Protein AF-0000000075077352 (afdb_homodimer)

Radius of gyration: 16.05 Å; Cα contacts (8 Å, |Δi|>4): 230; chains: 2; bounding box: 26×49×34 Å

InterPro domains:
  IPR013468 Conserved hypothetical protein CHP02647 [PF18918] (2-75)
  IPR013468 Conserved hypothetical protein CHP02647 [TIGR02647] (4-75)

Secondary structure (DSSP, 8-state):
---HHHHHHHHHHTTS-TT-SS--EE--TTS-HHHHHHHHHHHHTTSEEETTEEEE-HHHHHHHHHHHHHHHHHH--/---HHHHHHHHHHTTS-TT-SS--EE--TTS-HHHHHHHHHHHHTTSEEETTEEEE-HHHHHHHHHHHHHHHHHH--

Solvent-accessible surface area (backbone atoms only — not comparable to full-atom values): 8362 Å² total; per-residue (Å²): 122,79,50,66,66,56,52,43,34,51,41,55,42,60,68,59,56,84,92,48,88,83,57,60,48,77,59,58,90,84,51,56,65,64,56,52,51,22,33,34,51,35,25,74,62,51,25,26,73,28,60,45,29,37,37,66,31,74,65,20,42,54,32,26,51,21,45,42,53,20,49,47,59,76,61,69,104,123,77,50,67,65,56,52,42,35,51,43,55,42,60,67,59,56,85,91,49,88,83,55,59,49,77,60,57,91,84,51,57,66,66,56,52,52,23,33,34,50,36,25,74,62,52,25,26,73,29,59,44,28,37,37,66,30,74,64,23,43,53,31,25,52,22,46,41,52,22,51,47,60,75,60,69,103

Structure (mmCIF, N/CA/C/O backbone):
data_AF-0000000075077352-model_v1
#
loop_
_entity.id
_entity.type
_entity.pdbx_description
1 polymer 'TIGR02647 family protein'
#
loop_
_atom_site.group_PDB
_atom_site.id
_atom_site.type_symbol
_atom_site.label_atom_id
_atom_site.label_alt_id
_atom_site.label_comp_id
_atom_site.label_asym_id
_atom_site.label_entity_id
_atom_site.label_seq_id
_atom_site.pdbx_PDB_ins_code
_atom_site.Cartn_x
_atom_site.Cartn_y
_atom_site.Cartn_z
_atom_site.occupancy
_atom_site.B_iso_or_equiv
_atom_site.auth_seq_id
_atom_site.auth_comp_id
_atom_site.auth_asym_id
_atom_site.auth_atom_id
_atom_site.pdbx_PDB_model_num
ATOM 1 N N . MET A 1 1 ? 3.242 10.078 -6.871 1 82.44 1 MET A N 1
ATOM 2 C CA . MET A 1 1 ? 2.035 9.258 -6.883 1 82.44 1 MET A CA 1
ATOM 3 C C . MET A 1 1 ? 2.357 7.824 -7.293 1 82.44 1 MET A C 1
ATOM 5 O O . MET A 1 1 ? 3.199 7.598 -8.164 1 82.44 1 MET A O 1
ATOM 9 N N . LEU A 1 2 ? 1.739 6.887 -6.598 1 92.81 2 LEU A N 1
ATOM 10 C CA . LEU A 1 2 ? 1.965 5.484 -6.93 1 92.81 2 LEU A CA 1
ATOM 11 C C . LEU A 1 2 ? 1.522 5.188 -8.359 1 92.81 2 LEU A C 1
ATOM 13 O O . LEU A 1 2 ? 0.438 5.598 -8.773 1 92.81 2 LEU A O 1
ATOM 17 N N . LYS A 1 3 ? 2.406 4.539 -9.094 1 94.81 3 LYS A N 1
ATOM 18 C CA . LYS A 1 3 ? 2.018 4.078 -10.422 1 94.81 3 LYS A CA 1
ATOM 19 C C . LYS A 1 3 ? 0.899 3.043 -10.344 1 94.81 3 LYS A C 1
ATOM 21 O O . LYS A 1 3 ? 0.838 2.26 -9.391 1 94.81 3 LYS A O 1
ATOM 26 N N . GLN A 1 4 ? 0.066 3.059 -11.312 1 95.88 4 GLN A N 1
ATOM 27 C CA . GLN A 1 4 ? -1.069 2.143 -11.328 1 95.88 4 GLN A CA 1
ATOM 28 C C . GLN A 1 4 ? -0.606 0.691 -11.242 1 95.88 4 GLN A C 1
ATOM 30 O O . GLN A 1 4 ? -1.272 -0.144 -10.625 1 95.88 4 GLN A O 1
ATOM 35 N N . GLU A 1 5 ? 0.468 0.406 -11.867 1 96.69 5 GLU A N 1
ATOM 36 C CA . GLU A 1 5 ? 1.009 -0.949 -11.82 1 96.69 5 GLU A CA 1
ATOM 37 C C . GLU A 1 5 ? 1.276 -1.393 -10.383 1 96.69 5 GLU A C 1
ATOM 39 O O . GLU A 1 5 ? 0.998 -2.537 -10.023 1 96.69 5 GLU A O 1
ATOM 44 N N . LEU A 1 6 ? 1.835 -0.492 -9.641 1 97.38 6 LEU A N 1
ATOM 45 C CA . LEU A 1 6 ? 2.109 -0.797 -8.242 1 97.38 6 LEU A CA 1
ATOM 46 C C . LEU A 1 6 ? 0.813 -0.951 -7.457 1 97.38 6 LEU A C 1
ATOM 48 O O . LEU A 1 6 ? 0.714 -1.809 -6.574 1 97.38 6 LEU A O 1
ATOM 52 N N . VAL A 1 7 ? -0.148 -0.163 -7.738 1 97.88 7 VAL A N 1
ATOM 53 C CA . VAL A 1 7 ? -1.453 -0.258 -7.094 1 97.88 7 VAL A CA 1
ATOM 54 C C . VAL A 1 7 ? -2.078 -1.62 -7.391 1 97.88 7 VAL A C 1
ATOM 56 O O . VAL A 1 7 ? -2.652 -2.254 -6.5 1 97.88 7 VAL A O 1
ATOM 59 N N . ASP A 1 8 ? -1.978 -1.992 -8.641 1 97.75 8 ASP A N 1
ATOM 60 C CA . ASP A 1 8 ? -2.504 -3.297 -9.031 1 97.75 8 ASP A CA 1
ATOM 61 C C . ASP A 1 8 ? -1.798 -4.422 -8.273 1 97.75 8 ASP A C 1
ATOM 63 O O . ASP A 1 8 ? -2.434 -5.395 -7.863 1 97.75 8 ASP A O 1
ATOM 67 N N . GLU A 1 9 ? -0.531 -4.309 -8.094 1 98.38 9 GLU A N 1
ATOM 68 C CA . GLU A 1 9 ? 0.236 -5.305 -7.355 1 98.38 9 GLU A CA 1
ATOM 69 C C . GLU A 1 9 ? -0.171 -5.332 -5.887 1 98.38 9 GLU A C 1
ATOM 71 O O . GLU A 1 9 ? -0.327 -6.406 -5.301 1 98.38 9 GLU A O 1
ATOM 76 N N . LEU A 1 10 ? -0.305 -4.195 -5.348 1 98.38 10 LEU A N 1
ATOM 77 C CA . LEU A 1 10 ? -0.75 -4.094 -3.963 1 98.38 10 LEU A CA 1
ATOM 78 C C . LEU A 1 10 ? -2.102 -4.777 -3.775 1 98.38 10 LEU A C 1
ATOM 80 O O . LEU A 1 10 ? -2.316 -5.473 -2.781 1 98.38 10 LEU A O 1
ATOM 84 N N . ASN A 1 11 ? -2.977 -4.598 -4.703 1 97.94 11 ASN A N 1
ATOM 85 C CA . ASN A 1 11 ? -4.297 -5.215 -4.645 1 97.94 11 ASN A CA 1
ATOM 86 C C . ASN A 1 11 ? -4.207 -6.734 -4.582 1 97.94 11 ASN A C 1
ATOM 88 O O . ASN A 1 11 ? -4.973 -7.379 -3.867 1 97.94 11 ASN A O 1
ATOM 92 N N . ILE A 1 12 ? -3.33 -7.277 -5.316 1 98.12 12 ILE A N 1
ATOM 93 C CA . ILE A 1 12 ? -3.154 -8.727 -5.324 1 98.12 12 ILE A CA 1
ATOM 94 C C . ILE A 1 12 ? -2.641 -9.188 -3.963 1 98.12 12 ILE A C 1
ATOM 96 O O . ILE A 1 12 ? -3.15 -10.164 -3.4 1 98.12 12 ILE A O 1
ATOM 100 N N . LEU A 1 13 ? -1.632 -8.5 -3.42 1 98.56 13 LEU A N 1
ATOM 101 C CA . LEU A 1 13 ? -1.02 -8.867 -2.148 1 98.56 13 LEU A CA 1
ATOM 102 C C . LEU A 1 13 ? -2.053 -8.859 -1.025 1 98.56 13 LEU A C 1
ATOM 104 O O . LEU A 1 13 ? -1.972 -9.664 -0.096 1 98.56 13 LEU A O 1
ATOM 108 N N . LEU A 1 14 ? -2.992 -7.992 -1.107 1 98.19 14 LEU A N 1
ATOM 109 C CA . LEU A 1 14 ? -4.008 -7.844 -0.072 1 98.19 14 LEU A CA 1
ATOM 110 C C . LEU A 1 14 ? -4.961 -9.031 -0.069 1 98.19 14 LEU A C 1
ATOM 112 O O . LEU A 1 14 ? -5.688 -9.25 0.904 1 98.19 14 LEU A O 1
ATOM 116 N N . HIS A 1 15 ? -4.957 -9.812 -1.11 1 96.88 15 HIS A N 1
ATOM 117 C CA . HIS A 1 15 ? -5.887 -10.922 -1.249 1 96.88 15 HIS A CA 1
ATOM 118 C C . HIS A 1 15 ? -5.355 -12.172 -0.557 1 96.88 15 HIS A C 1
ATOM 120 O O . HIS A 1 15 ? -6.109 -13.117 -0.306 1 96.88 15 HIS A O 1
ATOM 126 N N . TYR A 1 16 ? -4.145 -12.258 -0.261 1 98.19 16 TYR A N 1
ATOM 127 C CA . TYR A 1 16 ? -3.557 -13.469 0.313 1 98.19 16 TYR A CA 1
ATOM 128 C C . TYR A 1 16 ? -3.924 -13.602 1.786 1 98.19 16 TYR A C 1
ATOM 130 O O . TYR A 1 16 ? -3.953 -12.609 2.52 1 98.19 16 TYR A O 1
ATOM 138 N N . ASN A 1 17 ? -4.254 -14.805 2.199 1 97.88 17 ASN A N 1
ATOM 139 C CA . ASN A 1 17 ? -4.5 -15.148 3.596 1 97.88 17 ASN A CA 1
ATOM 140 C C . ASN A 1 17 ? -3.197 -15.414 4.344 1 97.88 17 ASN A C 1
ATOM 142 O O . ASN A 1 17 ? -2.584 -16.469 4.184 1 97.88 17 ASN A O 1
ATOM 146 N N . LEU A 1 18 ? -2.82 -14.547 5.215 1 97.94 18 LEU A N 1
ATOM 147 C CA . LEU A 1 18 ? -1.509 -14.602 5.855 1 97.94 18 LEU A CA 1
AT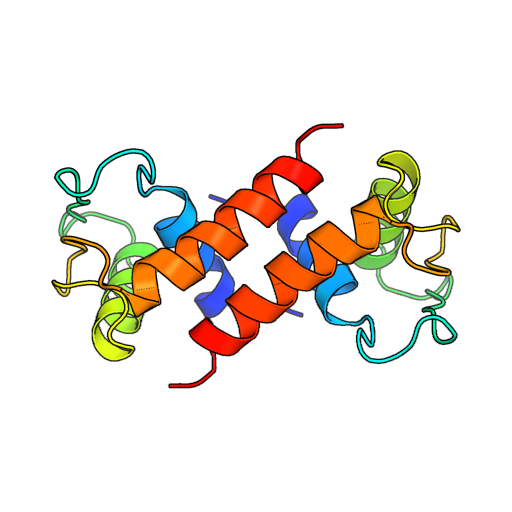OM 148 C C . LEU A 1 18 ? -1.542 -15.492 7.09 1 97.94 18 LEU A C 1
ATOM 150 O O . LEU A 1 18 ? -0.503 -15.75 7.703 1 97.94 18 LEU A O 1
ATOM 154 N N . THR A 1 19 ? -2.676 -16.047 7.461 1 97.69 19 THR A N 1
ATOM 155 C CA . THR A 1 19 ? -2.762 -16.891 8.641 1 97.69 19 THR A CA 1
ATOM 156 C C . THR A 1 19 ? -2.383 -18.328 8.305 1 97.69 19 THR A C 1
ATOM 158 O O . THR A 1 19 ? -2.307 -19.188 9.188 1 97.69 19 THR A O 1
ATOM 161 N N . THR A 1 20 ? -2.166 -18.609 6.984 1 96.56 20 THR A N 1
ATOM 162 C CA . THR A 1 20 ? -1.804 -19.953 6.531 1 96.56 20 THR A CA 1
ATOM 163 C C . THR A 1 20 ? -0.793 -19.875 5.387 1 96.56 20 THR A C 1
ATOM 165 O O . THR A 1 20 ? -0.729 -18.875 4.672 1 96.56 20 THR A O 1
ATOM 168 N N . THR A 1 21 ? -0.032 -20.953 5.199 1 94.75 21 THR A N 1
ATOM 169 C CA . THR A 1 21 ? 0.876 -21.062 4.062 1 94.75 21 THR A CA 1
ATOM 170 C C . THR A 1 21 ? 0.34 -22.062 3.041 1 94.75 21 THR A C 1
ATOM 172 O O . THR A 1 21 ? 0.946 -22.266 1.988 1 94.75 21 THR A O 1
ATOM 175 N N . LEU A 1 22 ? -0.797 -22.531 3.283 1 94 22 LEU A N 1
ATOM 176 C CA . LEU A 1 22 ? -1.339 -23.609 2.469 1 94 22 LEU A CA 1
ATOM 177 C C . LEU A 1 22 ? -2.32 -23.078 1.433 1 94 22 LEU A C 1
ATOM 179 O O . LEU A 1 22 ? -2.74 -23.797 0.533 1 94 22 LEU A O 1
ATOM 183 N N . GLU A 1 23 ? -2.641 -21.844 1.683 1 94.81 23 GLU A N 1
ATOM 184 C CA . GLU A 1 23 ? -3.605 -21.234 0.772 1 94.81 23 GLU A CA 1
ATOM 185 C C . GLU A 1 23 ? -2.926 -20.234 -0.168 1 94.81 23 GLU A C 1
ATOM 187 O O . GLU A 1 23 ? -2.266 -19.297 0.284 1 94.81 23 GLU A O 1
ATOM 192 N N . GLY A 1 24 ? -2.992 -20.453 -1.447 1 96.69 24 GLY A N 1
ATOM 193 C CA . GLY A 1 24 ? -2.568 -19.531 -2.486 1 96.69 24 GLY A CA 1
ATOM 194 C C . GLY A 1 24 ? -3.727 -18.922 -3.256 1 96.69 24 GLY A C 1
ATOM 195 O O . GLY A 1 24 ? -4.875 -18.969 -2.803 1 96.69 24 GLY A O 1
ATOM 196 N N . ILE A 1 25 ? -3.377 -18.188 -4.332 1 97.12 25 ILE A N 1
ATOM 197 C CA . ILE A 1 25 ? -4.414 -17.672 -5.215 1 97.12 25 ILE A CA 1
ATOM 198 C C . ILE A 1 25 ? -4.18 -18.172 -6.637 1 97.12 25 ILE A C 1
ATOM 200 O O . ILE A 1 25 ? -3.076 -18.609 -6.977 1 97.12 25 ILE A O 1
ATOM 204 N N . LYS A 1 26 ? -5.219 -18.281 -7.414 1 96.94 26 LYS A N 1
ATOM 205 C CA . LYS A 1 26 ? -5.18 -18.625 -8.836 1 96.94 26 LYS A CA 1
ATOM 206 C C . LYS A 1 26 ? -5.977 -17.609 -9.664 1 96.94 26 LYS A C 1
ATOM 208 O O . LYS A 1 26 ? -7.199 -17.531 -9.539 1 96.94 26 LYS A O 1
ATOM 213 N N . ILE A 1 27 ? -5.207 -16.859 -10.414 1 97 27 ILE A N 1
ATOM 214 C CA . ILE A 1 27 ? -5.836 -15.875 -11.289 1 97 27 ILE A CA 1
ATOM 215 C C . ILE A 1 27 ? -6.254 -16.547 -12.602 1 97 27 ILE A C 1
ATOM 217 O O . ILE A 1 27 ? -5.43 -17.156 -13.281 1 97 27 ILE A O 1
ATOM 221 N N . HIS A 1 28 ? -7.473 -16.484 -12.852 1 95.44 28 HIS A N 1
ATOM 222 C CA . HIS A 1 28 ? -7.996 -17.094 -14.07 1 95.44 28 HIS A CA 1
ATOM 223 C C . HIS A 1 28 ? -7.57 -16.312 -15.305 1 95.44 28 HIS A C 1
ATOM 225 O O . HIS A 1 28 ? -7.367 -15.094 -15.234 1 95.44 28 HIS A O 1
ATOM 231 N N . LYS A 1 29 ? -7.582 -16.969 -16.359 1 94.31 29 LYS A N 1
ATOM 232 C CA . LYS A 1 29 ? -7.152 -16.375 -17.625 1 94.31 29 LYS A CA 1
ATOM 233 C C . LYS A 1 29 ? -8.148 -15.328 -18.094 1 94.31 29 LYS A C 1
ATOM 235 O O . LYS A 1 29 ? -7.805 -14.469 -18.922 1 94.31 29 LYS A O 1
ATOM 240 N N . ASP A 1 30 ? -9.414 -15.398 -17.578 1 96.44 30 ASP A N 1
ATOM 241 C CA . ASP A 1 30 ? -10.445 -14.453 -18.016 1 96.44 30 ASP A CA 1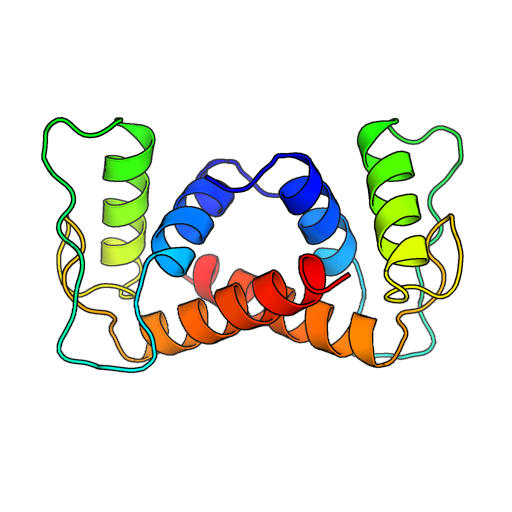
ATOM 242 C C . ASP A 1 30 ? -10.523 -13.25 -17.094 1 96.44 30 ASP A C 1
ATOM 244 O O . ASP A 1 30 ? -11.422 -12.422 -17.219 1 96.44 30 ASP A O 1
ATOM 248 N N . ALA A 1 31 ? -9.617 -13.18 -16.203 1 96.44 31 ALA A N 1
ATOM 249 C CA . ALA A 1 31 ? -9.578 -12.008 -15.32 1 96.44 31 ALA A CA 1
ATOM 250 C C . ALA A 1 31 ? -9.188 -10.75 -16.094 1 96.44 31 ALA A C 1
ATOM 252 O O . ALA A 1 31 ? -8.797 -10.836 -17.266 1 96.44 31 ALA A O 1
ATOM 253 N N . ASP A 1 32 ? -9.383 -9.648 -15.5 1 96.19 32 ASP A N 1
ATOM 254 C CA . ASP A 1 32 ? -8.977 -8.391 -16.109 1 96.19 32 ASP A CA 1
ATOM 255 C C . ASP A 1 32 ? -7.484 -8.398 -16.438 1 96.19 32 ASP A C 1
ATOM 257 O O . ASP A 1 32 ? -6.672 -8.898 -15.656 1 96.19 32 ASP A O 1
ATOM 261 N N . ALA A 1 33 ? -7.156 -7.805 -17.516 1 97 33 ALA A N 1
ATOM 262 C CA . ALA A 1 33 ? -5.77 -7.766 -17.969 1 97 33 ALA A CA 1
ATOM 263 C C . ALA A 1 33 ? -4.855 -7.148 -16.922 1 97 33 ALA A C 1
ATOM 265 O O . ALA A 1 33 ? -3.717 -7.582 -16.75 1 97 33 ALA A O 1
ATOM 266 N N . SER A 1 34 ? -5.305 -6.137 -16.25 1 96.75 34 SER A N 1
ATOM 267 C CA . SER A 1 34 ? -4.504 -5.461 -15.227 1 96.75 34 SER A CA 1
ATOM 268 C C . SER A 1 34 ? -4.156 -6.406 -14.078 1 96.75 34 SER A C 1
ATOM 270 O O . SER A 1 34 ? -3.062 -6.328 -13.516 1 96.75 34 SER A O 1
ATOM 272 N N . VAL A 1 35 ? -5.086 -7.273 -13.781 1 97.25 35 VAL A N 1
ATOM 273 C CA . VAL A 1 35 ? -4.859 -8.25 -12.727 1 97.25 35 VAL A CA 1
ATOM 274 C C . VAL A 1 35 ? -3.844 -9.289 -13.195 1 97.25 35 VAL A C 1
ATOM 276 O O . VAL A 1 35 ? -2.9 -9.617 -12.469 1 97.25 35 VAL A O 1
ATOM 279 N N . ILE A 1 36 ? -4.051 -9.773 -14.344 1 98.06 36 ILE A N 1
ATOM 280 C CA . ILE A 1 36 ? -3.162 -10.773 -14.922 1 98.06 36 ILE A CA 1
ATOM 281 C C . ILE A 1 36 ? -1.741 -10.219 -14.992 1 98.06 36 ILE A C 1
ATOM 283 O O . ILE A 1 36 ? -0.787 -10.883 -14.578 1 98.06 36 ILE A O 1
ATOM 287 N N . ASP A 1 37 ? -1.62 -9.031 -15.477 1 98 37 ASP A N 1
ATOM 288 C CA . ASP A 1 37 ? -0.314 -8.398 -15.617 1 98 37 ASP A CA 1
ATOM 289 C C . ASP A 1 37 ? 0.34 -8.18 -14.25 1 98 37 ASP A C 1
ATOM 291 O O . ASP A 1 37 ? 1.552 -8.352 -14.109 1 98 37 ASP A O 1
ATOM 295 N N . ALA A 1 38 ? -0.455 -7.797 -13.273 1 98.19 38 ALA A N 1
ATOM 296 C CA . ALA A 1 38 ? 0.066 -7.527 -11.938 1 98.19 38 ALA A CA 1
ATOM 297 C C . ALA A 1 38 ? 0.659 -8.789 -11.312 1 98.19 38 ALA A C 1
ATOM 299 O O . ALA A 1 38 ? 1.752 -8.75 -10.742 1 98.19 38 ALA A O 1
ATOM 300 N N . VAL A 1 39 ? -0.033 -9.875 -11.492 1 98.38 39 VAL A N 1
ATOM 301 C CA . VAL A 1 39 ? 0.443 -11.125 -10.906 1 98.38 39 VAL A CA 1
ATOM 302 C C . VAL A 1 39 ? 1.701 -11.594 -11.633 1 98.38 39 VAL A C 1
ATOM 304 O O . VAL A 1 39 ? 2.639 -12.094 -11.008 1 98.38 39 VAL A O 1
ATOM 307 N N . ALA A 1 40 ? 1.683 -11.414 -12.906 1 98.25 40 ALA A N 1
ATOM 308 C CA . ALA A 1 40 ? 2.867 -11.766 -13.688 1 98.25 40 ALA A CA 1
ATOM 309 C C . ALA A 1 40 ? 4.082 -10.961 -13.227 1 98.25 40 ALA A C 1
ATOM 311 O O . ALA A 1 40 ? 5.191 -11.492 -13.141 1 98.25 40 ALA A O 1
ATOM 312 N N . ARG A 1 41 ? 3.928 -9.688 -12.977 1 98.12 41 ARG A N 1
ATOM 313 C CA . ARG A 1 41 ? 5.023 -8.867 -12.477 1 98.12 41 ARG A CA 1
ATOM 314 C C . ARG A 1 41 ? 5.473 -9.336 -11.094 1 98.12 41 ARG A C 1
ATOM 316 O O . ARG A 1 41 ? 6.668 -9.352 -10.797 1 98.12 41 ARG A O 1
ATOM 323 N N . LEU A 1 42 ? 4.496 -9.703 -10.234 1 98.5 42 LEU A N 1
ATOM 324 C CA . LEU A 1 42 ? 4.855 -10.234 -8.93 1 98.5 42 LEU A CA 1
ATOM 325 C C . LEU A 1 42 ? 5.695 -11.5 -9.062 1 98.5 42 LEU A C 1
ATOM 327 O O . LEU A 1 42 ? 6.633 -11.711 -8.289 1 98.5 42 LEU A O 1
ATOM 331 N N . TYR A 1 43 ? 5.352 -12.352 -10 1 98.62 43 TYR A N 1
ATOM 332 C CA . TYR A 1 43 ? 6.117 -13.57 -10.266 1 98.62 43 TYR A CA 1
ATOM 333 C C . TYR A 1 43 ? 7.531 -13.234 -10.719 1 98.62 43 TYR A C 1
ATOM 335 O O . TYR A 1 43 ? 8.5 -13.82 -10.234 1 98.62 43 TYR A O 1
ATOM 343 N N . GLN A 1 44 ? 7.633 -12.266 -11.602 1 98.25 44 GLN A N 1
ATOM 344 C CA . GLN A 1 44 ? 8.938 -11.844 -12.102 1 98.25 44 GLN A CA 1
ATOM 345 C C . GLN A 1 44 ? 9.805 -11.289 -10.977 1 98.25 44 GLN A C 1
ATOM 347 O O . GLN A 1 44 ? 11.023 -11.477 -10.969 1 98.25 44 GLN A O 1
ATOM 352 N N . LYS A 1 45 ? 9.203 -10.641 -10.047 1 97.88 45 LYS A N 1
ATOM 353 C CA . LYS A 1 45 ? 9.906 -10.047 -8.906 1 97.88 45 LYS A CA 1
ATOM 354 C C . LYS A 1 45 ? 10.242 -11.102 -7.859 1 97.88 45 LYS A C 1
ATOM 356 O O . LYS A 1 45 ? 10.914 -10.812 -6.867 1 97.88 45 LYS A O 1
ATOM 361 N N . GLY A 1 46 ? 9.695 -12.328 -8.023 1 98.19 46 GLY A N 1
ATOM 362 C CA . GLY A 1 46 ? 9.969 -13.422 -7.109 1 98.19 46 GLY A CA 1
ATOM 363 C C . GLY A 1 46 ? 9.102 -13.391 -5.863 1 98.19 46 GLY A C 1
ATOM 364 O O . GLY A 1 46 ? 9.477 -13.922 -4.82 1 98.19 46 GLY A O 1
ATOM 365 N N . LEU A 1 47 ? 7.984 -12.773 -5.953 1 98.56 47 LEU A N 1
ATOM 366 C CA . LEU A 1 47 ? 7.148 -12.609 -4.77 1 98.56 47 LEU A CA 1
ATOM 367 C C . LEU A 1 47 ? 6.066 -13.68 -4.711 1 98.56 47 LEU A C 1
ATOM 369 O O . LEU A 1 47 ? 5.516 -13.953 -3.641 1 98.56 47 LEU A O 1
ATOM 373 N N . VAL A 1 48 ? 5.734 -14.281 -5.863 1 98.62 48 VAL A N 1
ATOM 374 C CA . VAL A 1 48 ? 4.785 -15.383 -5.902 1 98.62 48 VAL A CA 1
ATOM 375 C C . VAL A 1 48 ? 5.391 -16.562 -6.668 1 98.62 48 VAL A C 1
ATOM 377 O O . VAL A 1 48 ? 6.344 -16.391 -7.43 1 98.62 48 VAL A O 1
ATOM 380 N N . THR A 1 49 ? 4.789 -17.734 -6.496 1 98.69 49 THR A N 1
ATOM 381 C CA . THR A 1 49 ? 5.469 -18.953 -6.941 1 98.69 49 THR A CA 1
ATOM 382 C C . THR A 1 49 ? 5.051 -19.312 -8.367 1 98.69 49 THR A C 1
ATOM 384 O O . THR A 1 49 ? 5.695 -20.141 -9.016 1 98.69 49 THR A O 1
ATOM 387 N N . GLN A 1 50 ? 3.914 -18.703 -8.852 1 98.31 50 GLN A N 1
ATOM 388 C CA . GLN A 1 50 ? 3.438 -19 -10.195 1 98.31 50 GLN A CA 1
ATOM 389 C C . GLN A 1 50 ? 2.986 -17.734 -10.914 1 98.31 50 GLN A C 1
ATOM 391 O O . GLN A 1 50 ? 2.537 -16.781 -10.273 1 98.31 50 GLN A O 1
ATOM 396 N N . ALA A 1 51 ? 3.012 -17.734 -12.195 1 97.94 51 ALA A N 1
ATOM 397 C CA . ALA A 1 51 ? 2.674 -16.578 -13.023 1 97.94 51 ALA A CA 1
ATOM 398 C C . ALA A 1 51 ? 1.189 -16.234 -12.906 1 97.94 51 ALA A C 1
ATOM 400 O O . ALA A 1 51 ? 0.778 -15.109 -13.211 1 97.94 51 ALA A O 1
ATOM 401 N N . ASP A 1 52 ? 0.393 -17.125 -12.453 1 97.94 52 ASP A N 1
ATOM 402 C CA . ASP A 1 52 ? -1.023 -16.875 -12.211 1 97.94 52 ASP A CA 1
ATOM 403 C C . ASP A 1 52 ? -1.33 -16.859 -10.719 1 97.94 52 ASP A C 1
ATOM 405 O O . ASP A 1 52 ? -2.465 -17.125 -10.305 1 97.94 52 ASP A O 1
ATOM 409 N N . GLY A 1 53 ? -0.353 -16.562 -9.867 1 97.69 53 GLY A N 1
ATOM 410 C CA . GLY A 1 53 ? -0.488 -16.438 -8.43 1 97.69 53 GLY A CA 1
ATOM 411 C C . GLY A 1 53 ? 0.296 -17.484 -7.668 1 97.69 53 GLY A C 1
ATOM 412 O O . GLY A 1 53 ? 1.504 -17.344 -7.465 1 97.69 53 GLY A O 1
ATOM 413 N N . GLY A 1 54 ? -0.353 -18.547 -7.332 1 98.06 54 GLY A N 1
ATOM 414 C CA . GLY A 1 54 ? 0.289 -19.547 -6.492 1 98.06 54 GLY A CA 1
ATOM 415 C C . GLY A 1 54 ? 0.463 -19.094 -5.055 1 98.06 54 GLY A C 1
ATOM 416 O O . GLY A 1 54 ? -0.44 -18.484 -4.477 1 98.06 54 GLY A O 1
ATOM 417 N N . TYR A 1 55 ? 1.552 -19.469 -4.5 1 98.38 55 TYR A N 1
ATOM 418 C CA . TYR A 1 55 ? 1.835 -19.156 -3.104 1 98.38 55 TYR A CA 1
ATOM 419 C C . TYR A 1 55 ? 2.777 -17.969 -2.994 1 98.38 55 TYR A C 1
ATOM 421 O O . TYR A 1 55 ? 3.465 -17.625 -3.957 1 98.38 55 TYR A O 1
ATOM 429 N N . LEU A 1 56 ? 2.76 -17.344 -1.867 1 98.5 56 LEU A N 1
ATOM 430 C CA . LEU A 1 56 ? 3.76 -16.328 -1.567 1 98.5 56 LEU A CA 1
ATOM 431 C C . LEU A 1 56 ? 5.117 -16.969 -1.29 1 98.5 56 LEU A C 1
ATOM 433 O O . LEU A 1 56 ? 5.203 -17.984 -0.596 1 98.5 56 LEU A O 1
ATOM 437 N N . THR A 1 57 ? 6.109 -16.406 -1.962 1 98.38 57 THR A N 1
ATOM 438 C CA . THR A 1 57 ? 7.453 -16.703 -1.483 1 98.38 57 THR A CA 1
ATOM 439 C C . THR A 1 57 ? 7.703 -16.047 -0.128 1 98.38 57 THR A C 1
ATOM 441 O O . THR A 1 57 ? 6.844 -15.344 0.394 1 98.38 57 THR A O 1
ATOM 444 N N . ASP A 1 58 ? 8.922 -16.25 0.44 1 97.88 58 ASP A N 1
ATOM 445 C CA . ASP A 1 58 ? 9.25 -15.586 1.701 1 97.88 58 ASP A CA 1
ATOM 446 C C . ASP A 1 58 ? 9.242 -14.07 1.543 1 97.88 58 ASP A C 1
ATOM 448 O O . ASP A 1 58 ? 8.703 -13.359 2.391 1 97.88 58 ASP A O 1
ATOM 452 N N . LEU A 1 59 ? 9.82 -13.617 0.477 1 98.19 59 LEU A N 1
ATOM 453 C CA . LEU A 1 59 ? 9.844 -12.18 0.21 1 98.19 59 LEU A CA 1
ATOM 454 C C . LEU A 1 59 ? 8.445 -11.656 -0.062 1 98.19 59 LEU A C 1
ATOM 456 O O . LEU A 1 59 ? 8.086 -10.57 0.398 1 98.19 59 LEU A O 1
ATOM 460 N N . GLY A 1 60 ? 7.656 -12.484 -0.833 1 98.5 60 GLY A N 1
ATOM 461 C CA . GLY A 1 60 ? 6.266 -12.133 -1.08 1 98.5 60 GLY A CA 1
ATOM 462 C C . GLY A 1 60 ? 5.441 -12.031 0.189 1 98.5 60 GLY A C 1
ATOM 463 O O . GLY A 1 60 ? 4.598 -11.141 0.32 1 98.5 60 GLY A O 1
ATOM 464 N N . ARG A 1 61 ? 5.672 -12.898 1.073 1 98.5 61 ARG A N 1
ATOM 465 C CA . ARG A 1 61 ? 4.961 -12.875 2.348 1 98.5 61 ARG A CA 1
ATOM 466 C C . ARG A 1 61 ? 5.324 -11.633 3.156 1 98.5 61 ARG A C 1
ATOM 468 O O . ARG A 1 61 ? 4.449 -10.992 3.74 1 98.5 61 ARG A O 1
ATOM 475 N N . THR A 1 62 ? 6.586 -11.32 3.162 1 98.69 62 THR A N 1
ATOM 476 C CA . THR A 1 62 ? 7.02 -10.102 3.846 1 98.69 62 THR A CA 1
ATOM 477 C C . THR A 1 62 ? 6.344 -8.875 3.24 1 98.69 62 THR A C 1
ATOM 479 O O . THR A 1 62 ? 5.84 -8.016 3.967 1 98.69 62 THR A O 1
ATOM 482 N N . ALA A 1 63 ? 6.281 -8.797 1.938 1 98.81 63 ALA A N 1
ATOM 483 C CA . ALA A 1 63 ? 5.621 -7.688 1.256 1 98.81 63 ALA A CA 1
ATOM 484 C C . ALA A 1 63 ? 4.137 -7.637 1.605 1 98.81 63 ALA A C 1
ATOM 486 O O . ALA A 1 63 ? 3.6 -6.566 1.907 1 98.81 63 ALA A O 1
ATOM 487 N N . ALA A 1 64 ? 3.494 -8.797 1.574 1 98.81 64 ALA A N 1
ATOM 488 C CA . ALA A 1 64 ? 2.066 -8.875 1.87 1 98.81 64 ALA A CA 1
ATOM 489 C C . ALA A 1 64 ? 1.784 -8.492 3.32 1 98.81 64 ALA A C 1
ATOM 491 O O . ALA A 1 64 ? 0.772 -7.852 3.615 1 98.81 64 ALA A O 1
ATOM 492 N N . GLU A 1 65 ? 2.639 -8.898 4.223 1 98.88 65 GLU A N 1
ATOM 493 C CA . GLU A 1 65 ? 2.488 -8.531 5.629 1 98.88 65 GLU A CA 1
ATOM 494 C C . GLU A 1 65 ? 2.533 -7.016 5.812 1 98.88 65 GLU A C 1
ATOM 496 O O . GLU A 1 65 ? 1.721 -6.449 6.547 1 98.88 65 GLU A O 1
ATOM 501 N N . HIS A 1 66 ? 3.447 -6.367 5.156 1 98.81 66 HIS A N 1
ATOM 502 C CA . HIS A 1 66 ? 3.531 -4.914 5.219 1 98.81 66 HIS A CA 1
ATOM 503 C C . HIS A 1 66 ? 2.305 -4.262 4.59 1 98.81 66 HIS A C 1
ATOM 505 O O . HIS A 1 66 ? 1.719 -3.344 5.168 1 98.81 66 HIS A O 1
ATOM 511 N N . ALA A 1 67 ? 1.929 -4.77 3.424 1 98.75 67 ALA A N 1
ATOM 512 C CA . ALA A 1 67 ? 0.771 -4.219 2.725 1 98.75 67 ALA A CA 1
ATOM 513 C C . ALA A 1 67 ? -0.491 -4.336 3.574 1 98.75 67 ALA A C 1
ATOM 515 O O . ALA A 1 67 ? -1.236 -3.367 3.73 1 98.75 67 ALA A O 1
ATOM 516 N N . GLN A 1 68 ? -0.731 -5.48 4.152 1 98.62 68 GLN A N 1
ATOM 517 C CA . GLN A 1 68 ? -1.958 -5.738 4.898 1 98.62 68 GLN A CA 1
ATOM 518 C C . GLN A 1 68 ? -1.948 -5.004 6.238 1 98.62 68 GLN A C 1
ATOM 520 O O . GLN A 1 68 ? -2.988 -4.527 6.699 1 98.62 68 GLN A O 1
ATOM 525 N N . ALA A 1 69 ? -0.784 -4.941 6.852 1 98.62 69 ALA A N 1
ATOM 526 C CA . ALA A 1 69 ? -0.701 -4.188 8.102 1 98.62 69 ALA A CA 1
ATOM 527 C C . ALA A 1 69 ? -1.027 -2.715 7.875 1 98.62 69 ALA A C 1
ATOM 529 O O . ALA A 1 69 ? -1.792 -2.119 8.633 1 98.62 69 ALA A O 1
ATOM 530 N N . CYS A 1 70 ? -0.474 -2.162 6.828 1 98.69 70 CYS A N 1
ATOM 531 C CA . CYS A 1 70 ? -0.778 -0.777 6.488 1 98.69 70 CYS A CA 1
ATOM 532 C C . CYS A 1 70 ? -2.26 -0.603 6.184 1 98.69 70 CYS A C 1
ATOM 534 O O . CYS A 1 70 ? -2.893 0.337 6.668 1 98.69 70 CYS A O 1
ATOM 536 N N . HIS A 1 71 ? -2.77 -1.477 5.414 1 98.25 71 HIS A N 1
ATOM 537 C CA . HIS A 1 71 ? -4.176 -1.433 5.035 1 98.25 71 HIS A CA 1
ATOM 538 C C . HIS A 1 71 ? -5.082 -1.483 6.262 1 98.25 71 HIS A C 1
ATOM 540 O O . HIS A 1 71 ? -6.066 -0.746 6.34 1 98.25 71 HIS A O 1
ATOM 546 N N . ILE A 1 72 ? -4.766 -2.309 7.215 1 98.06 72 ILE A N 1
ATOM 547 C CA . ILE A 1 72 ? -5.547 -2.465 8.438 1 98.06 72 ILE A CA 1
ATOM 548 C C . ILE A 1 72 ? -5.566 -1.148 9.211 1 98.06 72 ILE A C 1
ATOM 550 O O . ILE A 1 72 ? -6.625 -0.697 9.656 1 98.06 72 ILE A O 1
ATOM 554 N N . ILE A 1 73 ? -4.422 -0.524 9.297 1 98.06 73 ILE A N 1
ATOM 555 C CA . ILE A 1 73 ? -4.34 0.733 10.031 1 98.06 73 ILE A CA 1
ATOM 556 C C . ILE A 1 73 ? -5.18 1.797 9.336 1 98.06 73 ILE A C 1
ATOM 558 O O . ILE A 1 73 ? -5.941 2.52 9.984 1 98.06 73 ILE A O 1
ATOM 562 N N . LEU A 1 74 ? -5.082 1.838 8 1 98.12 74 LEU A N 1
ATOM 563 C CA . LEU A 1 74 ? -5.742 2.885 7.23 1 98.12 74 LEU A CA 1
ATOM 564 C C . LEU A 1 74 ? -7.254 2.684 7.223 1 98.12 74 LEU A C 1
ATOM 566 O O . LEU A 1 74 ? -8.008 3.627 6.977 1 98.12 74 LEU A O 1
ATOM 570 N N . THR A 1 75 ? -7.703 1.486 7.598 1 97.44 75 THR A N 1
ATOM 571 C CA . THR A 1 75 ? -9.133 1.22 7.484 1 97.44 75 THR A CA 1
ATOM 572 C C . THR A 1 75 ? -9.75 0.969 8.859 1 97.44 75 THR A C 1
ATOM 574 O O . THR A 1 75 ? -10.922 0.6 8.969 1 97.44 75 THR A O 1
ATOM 577 N N . SER A 1 76 ? -8.945 0.985 9.914 1 88.88 76 SER A N 1
ATOM 578 C CA . SER A 1 76 ? -9.406 0.735 11.273 1 88.88 76 SER A CA 1
ATOM 579 C C . SER A 1 76 ? -10.148 1.944 11.836 1 88.88 76 SER A C 1
ATOM 581 O O . SER A 1 76 ? -10.805 1.848 12.883 1 88.88 76 SER A O 1
ATOM 583 N N . GLY A 1 77 ? -10.133 3.145 11.242 1 67.19 77 GLY A N 1
ATOM 584 C CA . GLY A 1 77 ? -10.844 4.293 11.781 1 67.19 77 GLY A CA 1
ATOM 585 C C . GLY A 1 77 ? -12.242 4.441 11.227 1 67.19 77 GLY A C 1
ATOM 586 O O . GLY A 1 77 ? -12.562 3.885 10.172 1 67.19 77 GLY A O 1
ATOM 587 N N . MET B 1 1 ? -10.398 -4.273 -5.035 1 82.31 1 MET B N 1
ATOM 588 C CA . MET B 1 1 ? -9.508 -3.217 -5.5 1 82.31 1 MET B CA 1
ATOM 589 C C . MET B 1 1 ? -9.445 -2.072 -4.496 1 82.31 1 MET B C 1
ATOM 591 O O . MET B 1 1 ? -10.453 -1.722 -3.887 1 82.31 1 MET B O 1
ATOM 595 N N . LEU B 1 2 ? -8.25 -1.574 -4.277 1 92.75 2 LEU B N 1
ATOM 596 C CA . LEU B 1 2 ? -8.094 -0.462 -3.344 1 92.75 2 LEU B CA 1
ATOM 597 C C . LEU B 1 2 ? -8.883 0.755 -3.814 1 92.75 2 LEU B C 1
ATOM 599 O O . LEU B 1 2 ? -8.828 1.118 -4.992 1 92.75 2 LEU B O 1
ATOM 603 N N . LYS B 1 3 ? -9.656 1.317 -2.902 1 94.75 3 LYS B N 1
ATOM 604 C CA . LYS B 1 3 ? -10.328 2.574 -3.215 1 94.75 3 LYS B CA 1
ATOM 605 C C . LYS B 1 3 ? -9.32 3.689 -3.473 1 94.75 3 LYS B C 1
ATOM 607 O O . LYS B 1 3 ? -8.25 3.721 -2.859 1 94.75 3 LYS B O 1
ATOM 612 N N . GLN B 1 4 ? -9.672 4.551 -4.348 1 95.88 4 GLN B N 1
ATOM 613 C CA . GLN B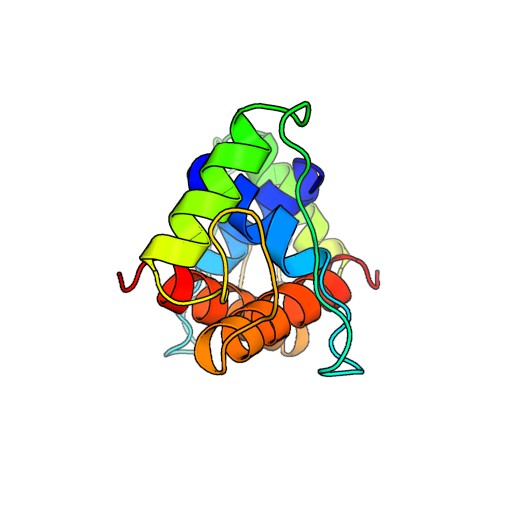 1 4 ? -8.781 5.648 -4.707 1 95.88 4 GLN B CA 1
ATOM 614 C C . GLN B 1 4 ? -8.398 6.469 -3.477 1 95.88 4 GLN B C 1
ATOM 616 O O . GLN B 1 4 ? -7.273 6.961 -3.377 1 95.88 4 GLN B O 1
ATOM 621 N N . GLU B 1 5 ? -9.312 6.633 -2.6 1 96.69 5 GLU B N 1
ATOM 622 C CA . GLU B 1 5 ? -9.039 7.379 -1.375 1 96.69 5 GLU B CA 1
ATOM 623 C C . GLU B 1 5 ? -7.883 6.762 -0.598 1 96.69 5 GLU B C 1
ATOM 625 O O . GLU B 1 5 ? -7.027 7.477 -0.071 1 96.69 5 GLU B O 1
ATOM 630 N N . LEU B 1 6 ? -7.91 5.469 -0.519 1 97.38 6 LEU B N 1
ATOM 631 C CA . LEU B 1 6 ? -6.836 4.77 0.175 1 97.38 6 LEU B CA 1
ATOM 632 C C . LEU B 1 6 ? -5.52 4.906 -0.581 1 97.38 6 LEU B C 1
ATOM 634 O O . LEU B 1 6 ? -4.461 5.051 0.032 1 97.38 6 LEU B O 1
ATOM 638 N N . VAL B 1 7 ? -5.555 4.867 -1.849 1 97.88 7 VAL B N 1
ATOM 639 C CA . VAL B 1 7 ? -4.367 5.051 -2.676 1 97.88 7 VAL B CA 1
ATOM 640 C C . VAL B 1 7 ? -3.777 6.438 -2.436 1 97.88 7 VAL B C 1
ATOM 642 O O . VAL B 1 7 ? -2.559 6.594 -2.326 1 97.88 7 VAL B O 1
ATOM 645 N N . ASP B 1 8 ? -4.668 7.406 -2.41 1 97.75 8 ASP B N 1
ATOM 646 C CA . ASP B 1 8 ? -4.223 8.766 -2.146 1 97.75 8 ASP B CA 1
ATOM 647 C C . ASP B 1 8 ? -3.559 8.875 -0.774 1 97.75 8 ASP B C 1
ATOM 649 O O . ASP B 1 8 ? -2.555 9.57 -0.616 1 97.75 8 ASP B O 1
ATOM 653 N N . GLU B 1 9 ? -4.082 8.203 0.187 1 98.38 9 GLU B N 1
ATOM 654 C CA . GLU B 1 9 ? -3.508 8.195 1.528 1 98.38 9 GLU B CA 1
ATOM 655 C C . GLU B 1 9 ? -2.145 7.512 1.542 1 98.38 9 GLU B C 1
ATOM 657 O O . GLU B 1 9 ? -1.204 8 2.172 1 98.38 9 GLU B O 1
ATOM 662 N N . LEU B 1 10 ? -2.084 6.434 0.888 1 98.38 10 LEU B N 1
ATOM 663 C CA . LEU B 1 10 ? -0.816 5.719 0.777 1 98.38 10 LEU B CA 1
ATOM 664 C C . LEU B 1 10 ? 0.257 6.609 0.16 1 98.38 10 LEU B C 1
ATOM 666 O O . LEU B 1 10 ? 1.404 6.613 0.612 1 98.38 10 LEU B O 1
ATOM 670 N N . ASN B 1 11 ? -0.109 7.352 -0.83 1 97.94 11 ASN B N 1
ATOM 671 C CA . ASN B 1 11 ? 0.824 8.258 -1.494 1 97.94 11 ASN B CA 1
ATOM 672 C C . ASN B 1 11 ? 1.398 9.281 -0.522 1 97.94 11 ASN B C 1
ATOM 674 O O . ASN B 1 11 ? 2.582 9.617 -0.592 1 97.94 11 ASN B O 1
ATOM 678 N N . ILE B 1 12 ? 0.593 9.773 0.333 1 98.12 12 ILE B N 1
ATOM 679 C CA . ILE B 1 12 ? 1.045 10.75 1.312 1 98.12 12 ILE B CA 1
ATOM 680 C C . ILE B 1 12 ? 2.031 10.102 2.277 1 98.12 12 ILE B C 1
ATOM 682 O O . ILE B 1 12 ? 3.092 10.664 2.564 1 98.12 12 ILE B O 1
ATOM 686 N N . LEU B 1 13 ? 1.695 8.906 2.77 1 98.56 13 LEU B N 1
ATOM 687 C CA . LEU B 1 13 ? 2.525 8.203 3.736 1 98.56 13 LEU B CA 1
ATOM 688 C C . LEU B 1 13 ? 3.912 7.922 3.164 1 98.56 13 LEU B C 1
ATOM 690 O O . LEU B 1 13 ? 4.902 7.93 3.895 1 98.56 13 LEU B O 1
ATOM 694 N N . LEU B 1 14 ? 3.992 7.699 1.913 1 98.12 14 LEU B N 1
ATOM 695 C CA . LEU B 1 14 ? 5.246 7.367 1.251 1 98.12 14 LEU B CA 1
ATOM 696 C C . LEU B 1 14 ? 6.172 8.578 1.196 1 98.12 14 LEU B C 1
ATOM 698 O O . LEU B 1 14 ? 7.375 8.438 0.962 1 98.12 14 LEU B O 1
ATOM 702 N N . HIS B 1 15 ? 5.648 9.742 1.429 1 96.94 15 HIS B N 1
ATOM 703 C CA . HIS B 1 15 ? 6.422 10.977 1.318 1 96.94 15 HIS B CA 1
ATOM 704 C C . HIS B 1 15 ? 7.168 11.273 2.613 1 96.94 15 HIS B C 1
ATOM 706 O O . HIS B 1 15 ? 8.102 12.078 2.627 1 96.94 15 HIS B O 1
ATOM 712 N N . TYR B 1 16 ? 6.824 10.711 3.676 1 98.19 16 TYR B N 1
ATOM 713 C CA . TYR B 1 16 ? 7.434 11.031 4.965 1 98.19 16 TYR B CA 1
ATOM 714 C C . TYR B 1 16 ? 8.82 10.414 5.078 1 98.19 16 TYR B C 1
ATOM 716 O O . TYR B 1 16 ? 9.039 9.281 4.645 1 98.19 16 TYR B O 1
ATOM 724 N N . ASN B 1 17 ? 9.758 11.18 5.602 1 97.88 17 ASN B N 1
ATOM 725 C CA . ASN B 1 17 ? 11.102 10.703 5.914 1 97.88 17 ASN B CA 1
ATOM 726 C C . ASN B 1 17 ? 11.141 9.969 7.25 1 97.88 17 ASN B C 1
ATOM 728 O O . ASN B 1 17 ? 11.094 10.594 8.312 1 97.88 17 ASN B O 1
ATOM 732 N N . LEU B 1 18 ? 11.32 8.68 7.234 1 97.94 18 LEU B N 1
ATOM 733 C CA . LEU B 1 18 ? 11.195 7.855 8.43 1 97.94 18 LEU B CA 1
ATOM 734 C C . LEU B 1 18 ? 12.516 7.789 9.188 1 97.94 18 LEU B C 1
ATOM 736 O O . LEU B 1 18 ? 12.578 7.227 10.289 1 97.94 18 LEU B O 1
ATOM 740 N N . THR B 1 19 ? 13.562 8.398 8.703 1 97.56 19 THR B N 1
ATOM 741 C CA . THR B 1 19 ? 14.852 8.352 9.383 1 97.56 19 THR B CA 1
ATOM 742 C C . THR B 1 19 ? 14.938 9.445 10.445 1 97.56 19 THR B C 1
ATOM 744 O O . THR B 1 19 ? 15.922 9.523 11.18 1 97.56 19 THR B O 1
ATOM 747 N N . THR B 1 20 ? 13.906 10.336 10.492 1 96.44 20 THR B N 1
ATOM 748 C CA . THR B 1 20 ? 13.875 11.43 11.453 1 96.44 20 THR B CA 1
ATOM 749 C C . THR B 1 20 ? 12.453 11.656 11.961 1 96.44 20 THR B C 1
ATO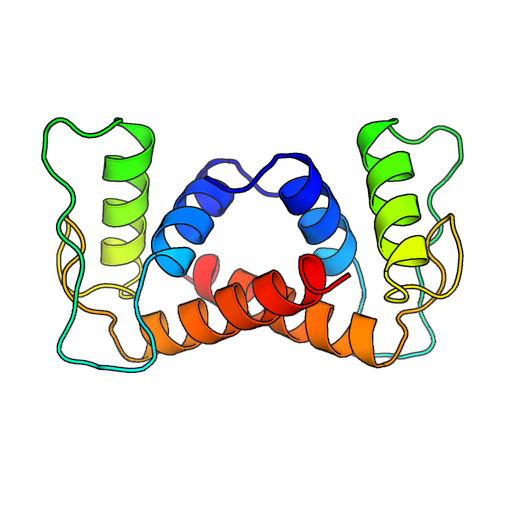M 751 O O . THR B 1 20 ? 11.484 11.328 11.273 1 96.44 20 THR B O 1
ATOM 754 N N . THR B 1 21 ? 12.328 12.25 13.133 1 94.62 21 THR B N 1
ATOM 755 C CA . THR B 1 21 ? 11.031 12.656 13.672 1 94.62 21 THR B CA 1
ATOM 756 C C . THR B 1 21 ? 10.867 14.172 13.617 1 94.62 21 THR B C 1
ATOM 758 O O . THR B 1 21 ? 9.82 14.695 13.984 1 94.62 21 THR B O 1
ATOM 761 N N . LEU B 1 22 ? 11.789 14.797 13.062 1 93.75 22 LEU B N 1
ATOM 762 C CA . LEU B 1 22 ? 11.82 16.25 13.102 1 93.75 22 LEU B CA 1
ATOM 763 C C . LEU B 1 22 ? 11.297 16.844 11.789 1 93.75 22 LEU B C 1
ATOM 765 O O . LEU B 1 22 ? 11.078 18.047 11.695 1 93.75 22 LEU B O 1
ATOM 769 N N . GLU B 1 23 ? 11.18 15.914 10.859 1 94.69 23 GLU B N 1
ATOM 770 C CA . GLU B 1 23 ? 10.719 16.375 9.555 1 94.69 23 GLU B CA 1
ATOM 771 C C . GLU B 1 23 ? 9.273 15.945 9.305 1 94.69 23 GLU B C 1
ATOM 773 O O . GLU B 1 23 ? 8.953 14.758 9.375 1 94.69 23 GLU B O 1
ATOM 778 N N . GLY B 1 24 ? 8.383 16.875 9.109 1 96.62 24 GLY B N 1
ATOM 779 C CA . GLY B 1 24 ? 7.012 16.656 8.672 1 96.62 24 GLY B CA 1
ATOM 780 C C . GLY B 1 24 ? 6.758 17.094 7.246 1 96.62 24 GLY B C 1
ATOM 781 O O . GLY B 1 24 ? 7.695 17.281 6.473 1 96.62 24 GLY B O 1
ATOM 782 N N . ILE B 1 25 ? 5.469 17.078 6.875 1 97.12 25 ILE B N 1
ATOM 783 C CA . ILE B 1 25 ? 5.098 17.609 5.566 1 97.12 25 ILE B CA 1
ATOM 784 C C . ILE B 1 25 ? 4.059 18.719 5.734 1 97.12 25 ILE B C 1
ATOM 786 O O . ILE B 1 25 ? 3.406 18.812 6.777 1 97.12 25 ILE B O 1
ATOM 790 N N . LYS B 1 26 ? 4.016 19.641 4.824 1 96.94 26 LYS B N 1
ATOM 791 C CA . LYS B 1 26 ? 3.014 20.703 4.742 1 96.94 26 LYS B CA 1
ATOM 792 C C . LYS B 1 26 ? 2.381 20.75 3.357 1 96.94 26 LYS B C 1
ATOM 794 O O . LYS B 1 26 ? 3.053 21.078 2.375 1 96.94 26 LYS B O 1
ATOM 799 N N . ILE B 1 27 ? 1.118 20.344 3.354 1 97 27 ILE B N 1
ATOM 800 C CA . ILE B 1 27 ? 0.373 20.391 2.102 1 97 27 ILE B CA 1
ATOM 801 C C . ILE B 1 27 ? -0.191 21.797 1.885 1 97 27 ILE B C 1
ATOM 803 O O . ILE B 1 27 ? -0.909 22.328 2.738 1 97 27 ILE B O 1
ATOM 807 N N . HIS B 1 28 ? 0.186 22.359 0.835 1 95.56 28 HIS B N 1
ATOM 808 C CA . HIS B 1 28 ? -0.283 23.703 0.515 1 95.56 28 HIS B CA 1
ATOM 809 C C . HIS B 1 28 ? -1.758 23.688 0.124 1 95.56 28 HIS B C 1
ATOM 811 O O . HIS B 1 28 ? -2.254 22.703 -0.415 1 95.56 28 HIS B O 1
ATOM 817 N N . LYS B 1 29 ? -2.33 24.781 0.279 1 94.25 29 LYS B N 1
ATOM 818 C CA . LYS B 1 29 ? -3.756 24.922 -0.002 1 94.25 29 LYS B CA 1
ATOM 819 C C . LYS B 1 29 ? -4.035 24.828 -1.499 1 94.25 29 LYS B C 1
ATOM 821 O O . LYS B 1 29 ? -5.168 24.578 -1.909 1 94.25 29 LYS B O 1
ATOM 826 N N . ASP B 1 30 ? -2.969 25.047 -2.344 1 96.44 30 ASP B N 1
ATOM 827 C CA . ASP B 1 30 ? -3.16 25.016 -3.791 1 96.44 30 ASP B CA 1
ATOM 828 C C . ASP B 1 30 ? -2.854 23.641 -4.359 1 96.44 30 ASP B C 1
ATOM 830 O O . ASP B 1 30 ? -2.814 23.453 -5.578 1 96.44 30 ASP B O 1
ATOM 834 N N . ALA B 1 31 ? -2.615 22.719 -3.5 1 96.5 31 ALA B N 1
ATOM 835 C CA . ALA B 1 31 ? -2.391 21.359 -3.963 1 96.5 31 ALA B CA 1
ATOM 836 C C . ALA B 1 31 ? -3.664 20.766 -4.555 1 96.5 31 ALA B C 1
ATOM 838 O O . ALA B 1 31 ? -4.742 21.359 -4.449 1 96.5 31 ALA B O 1
ATOM 839 N N . ASP B 1 32 ? -3.516 19.688 -5.215 1 96.25 32 ASP B N 1
ATOM 840 C CA . ASP B 1 32 ? -4.672 18.984 -5.758 1 96.25 32 ASP B CA 1
ATOM 841 C C . ASP B 1 32 ? -5.664 18.625 -4.652 1 96.25 32 ASP B C 1
ATOM 843 O O . ASP B 1 32 ? -5.266 18.219 -3.557 1 96.25 32 ASP B O 1
ATOM 847 N N . ALA B 1 33 ? -6.895 18.703 -4.977 1 97.06 33 ALA B N 1
ATOM 848 C CA . ALA B 1 33 ? -7.953 18.422 -4.016 1 97.06 33 ALA B CA 1
ATOM 849 C C . ALA B 1 33 ? -7.812 17.016 -3.434 1 97.06 33 ALA B C 1
ATOM 851 O O . ALA B 1 33 ? -8.078 16.797 -2.25 1 97.06 33 ALA B O 1
ATOM 852 N N . SER B 1 34 ? -7.449 16.078 -4.227 1 96.75 34 SER B N 1
ATOM 853 C CA . SER B 1 34 ? -7.305 14.695 -3.775 1 96.75 34 SER B CA 1
ATOM 854 C C . SER B 1 34 ? -6.223 14.57 -2.707 1 96.75 34 SER B C 1
ATOM 856 O O . SER B 1 34 ? -6.352 13.773 -1.775 1 96.75 34 SER B O 1
ATOM 858 N N . VAL B 1 35 ? -5.199 15.367 -2.863 1 97.31 35 VAL B N 1
ATOM 859 C CA . VAL B 1 35 ? -4.113 15.375 -1.888 1 97.31 35 VAL B CA 1
ATOM 860 C C . VAL B 1 35 ? -4.59 16.016 -0.586 1 97.31 35 VAL B C 1
ATOM 862 O O . VAL B 1 35 ? -4.367 15.469 0.498 1 97.31 35 VAL B O 1
ATOM 865 N N . ILE B 1 36 ? -5.203 17.109 -0.719 1 98.12 36 ILE B N 1
ATOM 866 C CA . ILE B 1 36 ? -5.723 17.844 0.437 1 98.12 36 ILE B CA 1
ATOM 867 C C . ILE B 1 36 ? -6.691 16.953 1.212 1 98.12 36 ILE B C 1
ATOM 869 O O . ILE B 1 36 ? -6.59 16.828 2.436 1 98.12 36 ILE B O 1
ATOM 873 N N . ASP B 1 37 ? -7.574 16.328 0.51 1 98.06 37 ASP B N 1
ATOM 874 C CA . ASP B 1 37 ? -8.57 15.453 1.133 1 98.06 37 ASP B CA 1
ATOM 875 C C . ASP B 1 37 ? -7.902 14.258 1.814 1 98.06 37 ASP B C 1
ATOM 877 O O . ASP B 1 37 ? -8.32 13.844 2.896 1 98.06 37 ASP B O 1
ATOM 881 N N . ALA B 1 38 ? -6.891 13.703 1.181 1 98.19 38 ALA B N 1
ATOM 882 C CA . ALA B 1 38 ? -6.199 12.539 1.717 1 98.19 38 ALA B CA 1
ATOM 883 C C . ALA B 1 38 ? -5.527 12.859 3.051 1 98.19 38 ALA B C 1
ATOM 885 O O . ALA B 1 38 ? -5.637 12.086 4.008 1 98.19 38 ALA B O 1
ATOM 886 N N . VAL B 1 39 ? -4.906 14.008 3.098 1 98.38 39 VAL B N 1
ATOM 887 C CA . VAL B 1 39 ? -4.211 14.383 4.324 1 98.38 39 VAL B CA 1
ATOM 888 C C . VAL B 1 39 ? -5.23 14.672 5.426 1 98.38 39 VAL B C 1
ATOM 890 O O . VAL B 1 39 ? -5.016 14.32 6.586 1 98.38 39 VAL B O 1
ATOM 893 N N . ALA B 1 40 ? -6.289 15.297 5.039 1 98.25 40 ALA B N 1
ATOM 894 C CA . ALA B 1 40 ? -7.355 15.555 6.004 1 98.25 40 ALA B CA 1
ATOM 895 C C . ALA B 1 40 ? -7.895 14.258 6.59 1 98.25 40 ALA B C 1
ATOM 897 O O . ALA B 1 40 ? -8.172 14.172 7.789 1 98.25 40 ALA B O 1
ATOM 898 N N . ARG B 1 41 ? -8.102 13.25 5.773 1 98.12 41 ARG B N 1
ATOM 899 C CA . ARG B 1 41 ? -8.562 11.953 6.262 1 98.12 41 ARG B CA 1
ATOM 900 C C . ARG B 1 41 ? -7.523 11.32 7.184 1 98.12 41 ARG B C 1
ATOM 902 O O . ARG B 1 41 ? -7.875 10.711 8.195 1 98.12 41 ARG B O 1
ATOM 909 N N . LEU B 1 42 ? -6.227 11.445 6.82 1 98.5 42 LEU B N 1
ATOM 910 C CA . LEU B 1 42 ? -5.18 10.93 7.691 1 98.5 42 LEU B CA 1
ATOM 911 C C . LEU B 1 42 ? -5.227 11.602 9.062 1 98.5 42 LEU B C 1
ATOM 913 O O . LEU B 1 42 ? -5 10.961 10.086 1 98.5 42 LEU B O 1
ATOM 917 N N . TYR B 1 43 ? -5.465 12.906 9.086 1 98.62 43 TYR B N 1
ATOM 918 C CA . TYR B 1 43 ? -5.594 13.648 10.336 1 98.62 43 TYR B CA 1
ATOM 919 C C . TYR B 1 43 ? -6.773 13.141 11.148 1 98.62 43 TYR B C 1
ATOM 921 O O . TYR B 1 43 ? -6.648 12.914 12.359 1 98.62 43 TYR B O 1
ATOM 929 N N . GLN B 1 44 ? -7.883 12.914 10.484 1 98.25 44 GLN B N 1
ATOM 930 C CA . GLN B 1 44 ? -9.078 12.414 11.156 1 98.25 44 GLN B CA 1
ATOM 931 C C . GLN B 1 44 ? -8.844 11.031 11.742 1 98.25 44 GLN B C 1
ATOM 933 O O . GLN B 1 44 ? -9.359 10.703 12.812 1 98.25 44 GLN B O 1
ATOM 938 N N . LYS B 1 45 ? -8.055 10.242 11.086 1 97.88 45 LYS B N 1
ATOM 939 C CA . LYS B 1 45 ? -7.734 8.891 11.539 1 97.88 45 LYS B CA 1
ATOM 940 C C . LYS B 1 45 ? -6.68 8.914 12.641 1 97.88 45 LYS B C 1
ATOM 942 O O . LYS B 1 45 ? -6.34 7.871 13.203 1 97.88 45 LYS B O 1
ATOM 947 N N . GLY B 1 46 ? -6.078 10.102 12.898 1 98.19 46 GLY B N 1
ATOM 948 C CA . GLY B 1 46 ? -5.082 10.25 13.945 1 98.19 46 GLY B CA 1
ATOM 949 C C . GLY B 1 46 ? -3.693 9.82 13.508 1 98.19 46 GLY B C 1
ATOM 950 O O . GLY B 1 46 ? -2.863 9.445 14.344 1 98.19 46 GLY B O 1
ATOM 951 N N . LEU B 1 47 ? -3.438 9.852 12.258 1 98.56 47 LEU B N 1
ATOM 952 C CA . LEU B 1 47 ? -2.162 9.352 11.758 1 98.56 47 LEU B CA 1
ATOM 953 C C . LEU B 1 47 ? -1.174 10.492 11.555 1 98.56 47 LEU B C 1
ATOM 955 O O . LEU B 1 47 ? 0.038 10.273 11.5 1 98.56 47 LEU B O 1
ATOM 959 N N . VAL B 1 48 ? -1.688 11.727 11.398 1 98.62 48 VAL B N 1
ATOM 960 C CA . VAL B 1 48 ? -0.832 12.906 11.297 1 98.62 48 VAL B CA 1
ATOM 961 C C . VAL B 1 48 ? -1.288 13.969 12.289 1 98.62 48 VAL B C 1
ATOM 963 O O . VAL B 1 48 ? -2.422 13.93 12.773 1 98.62 48 VAL B O 1
ATOM 966 N N . THR B 1 49 ? -0.416 14.938 12.539 1 98.69 49 THR B N 1
ATOM 967 C CA . THR B 1 49 ? -0.644 15.82 13.68 1 98.69 49 THR B CA 1
ATOM 968 C C . THR B 1 49 ? -1.416 17.062 13.258 1 98.69 49 THR B C 1
ATOM 970 O O . THR B 1 49 ? -1.935 17.797 14.109 1 98.69 49 THR B O 1
ATOM 973 N N . GLN B 1 50 ? -1.464 17.344 11.914 1 98.31 50 GLN B N 1
ATOM 974 C CA . GLN B 1 50 ? -2.168 18.516 11.422 1 98.31 50 GLN B CA 1
ATOM 975 C C . GLN B 1 50 ? -2.982 18.203 10.172 1 98.31 50 GLN B C 1
ATOM 977 O O . GLN B 1 50 ? -2.617 17.312 9.406 1 98.31 50 GLN B O 1
ATOM 982 N N . ALA B 1 51 ? -3.998 18.922 9.914 1 97.94 51 ALA B N 1
ATOM 983 C CA . ALA B 1 51 ? -4.91 18.703 8.797 1 97.94 51 ALA B CA 1
ATOM 984 C C . ALA B 1 51 ? -4.211 18.953 7.465 1 97.94 51 ALA B C 1
ATOM 986 O O . ALA B 1 51 ? -4.664 18.469 6.422 1 97.94 51 ALA B O 1
ATOM 987 N N . ASP B 1 52 ? -3.127 19.641 7.461 1 97.94 52 ASP B N 1
ATOM 988 C CA . ASP B 1 52 ? -2.332 19.844 6.254 1 97.94 52 ASP B CA 1
ATOM 989 C C . ASP B 1 52 ? -1.015 19.078 6.328 1 97.94 52 ASP B C 1
ATOM 991 O O . ASP B 1 52 ? -0.036 19.438 5.676 1 97.94 52 ASP B O 1
ATOM 995 N N . GLY B 1 53 ? -0.955 17.984 7.098 1 97.69 53 GLY B N 1
ATOM 996 C CA . GLY B 1 53 ? 0.198 17.109 7.234 1 97.69 53 GLY B CA 1
ATOM 997 C C . GLY B 1 53 ? 0.801 17.125 8.625 1 97.69 53 GLY B C 1
ATOM 998 O O . GLY B 1 53 ? 0.31 16.453 9.531 1 97.69 53 GLY B O 1
ATOM 999 N N . GLY B 1 54 ? 1.775 17.953 8.805 1 98.06 54 GLY B N 1
ATOM 1000 C CA . GLY B 1 54 ? 2.49 17.938 10.07 1 98.06 54 GLY B CA 1
ATOM 1001 C C . GLY B 1 54 ? 3.361 16.703 10.25 1 98.06 54 GLY B C 1
ATOM 1002 O O . GLY B 1 54 ? 4.027 16.266 9.312 1 98.06 54 GLY B O 1
ATOM 1003 N N . TYR B 1 55 ? 3.404 16.25 11.445 1 98.31 55 TYR B N 1
ATOM 1004 C CA . TYR B 1 55 ? 4.238 15.094 11.789 1 98.31 55 TYR B CA 1
ATOM 1005 C C . TYR B 1 55 ? 3.41 13.82 11.844 1 98.31 55 TYR B C 1
ATOM 1007 O O . TYR B 1 55 ? 2.186 13.875 11.969 1 98.31 55 TYR B O 1
ATOM 1015 N N . LEU B 1 56 ? 4.07 12.719 11.719 1 98.5 56 LEU B N 1
ATOM 1016 C CA . LEU B 1 56 ? 3.43 11.438 11.969 1 98.5 56 LEU B CA 1
ATOM 1017 C C . LEU B 1 56 ? 3.213 11.219 13.461 1 98.5 56 LEU B C 1
ATOM 1019 O O . LEU B 1 56 ? 4.098 11.508 14.273 1 98.5 56 LEU B O 1
ATOM 1023 N N . THR B 1 57 ? 1.986 10.836 13.773 1 98.38 57 THR B N 1
ATOM 1024 C CA . THR B 1 57 ? 1.808 10.266 15.102 1 98.38 57 THR B CA 1
ATOM 1025 C C . THR B 1 57 ? 2.498 8.906 15.211 1 98.38 57 THR B C 1
ATOM 1027 O O . THR B 1 57 ? 3.07 8.422 14.234 1 98.38 57 THR B O 1
ATOM 1030 N N . ASP B 1 58 ? 2.408 8.273 16.391 1 97.88 58 ASP B N 1
ATOM 1031 C CA . ASP B 1 58 ? 2.986 6.938 16.531 1 97.88 58 ASP B CA 1
ATOM 1032 C C . ASP B 1 58 ? 2.295 5.941 15.609 1 97.88 58 ASP B C 1
ATOM 1034 O O . ASP B 1 58 ? 2.957 5.137 14.945 1 97.88 58 ASP B O 1
ATOM 1038 N N . LEU B 1 59 ? 1.003 6.008 15.57 1 98.19 59 LEU B N 1
ATOM 1039 C CA . LEU B 1 59 ? 0.24 5.125 14.695 1 98.19 59 LEU B CA 1
ATOM 1040 C C . LEU B 1 59 ? 0.525 5.43 13.227 1 98.19 59 LEU B C 1
ATOM 1042 O O . LEU B 1 59 ? 0.655 4.512 12.414 1 98.19 59 LEU B O 1
ATOM 1046 N N . GLY B 1 60 ? 0.621 6.77 12.922 1 98.5 60 GLY B N 1
ATOM 1047 C CA . GLY B 1 60 ? 0.984 7.184 11.578 1 98.5 60 GLY B CA 1
ATOM 1048 C C . GLY B 1 60 ? 2.35 6.684 11.148 1 98.5 60 GLY B C 1
ATOM 1049 O O . GLY B 1 60 ? 2.533 6.277 9.992 1 98.5 60 GLY B O 1
ATOM 1050 N N . ARG B 1 61 ? 3.254 6.711 12.031 1 98.5 61 ARG B N 1
ATOM 1051 C CA . ARG B 1 61 ? 4.598 6.223 11.734 1 98.5 61 ARG B CA 1
ATOM 1052 C C . ARG B 1 61 ? 4.586 4.719 11.469 1 98.5 61 ARG B C 1
ATOM 1054 O O . ARG B 1 61 ? 5.23 4.242 10.539 1 98.5 61 ARG B O 1
ATOM 1061 N N . THR B 1 62 ? 3.842 4.008 12.281 1 98.69 62 THR B N 1
ATOM 1062 C CA . THR B 1 62 ? 3.711 2.572 12.055 1 98.69 62 THR B CA 1
ATOM 1063 C C . THR B 1 62 ? 3.109 2.291 10.68 1 98.69 62 THR B C 1
ATOM 1065 O O . THR B 1 62 ? 3.605 1.439 9.945 1 98.69 62 THR B O 1
ATOM 1068 N N . ALA B 1 63 ? 2.09 3.016 10.305 1 98.81 63 ALA B N 1
ATOM 1069 C CA . ALA B 1 63 ? 1.466 2.861 8.992 1 98.81 63 ALA B CA 1
ATOM 1070 C C . ALA B 1 63 ? 2.455 3.178 7.871 1 98.81 63 ALA B C 1
ATOM 1072 O O . ALA B 1 63 ? 2.557 2.434 6.895 1 98.81 63 ALA B O 1
ATOM 1073 N N . ALA B 1 64 ? 3.191 4.273 8.031 1 98.81 64 ALA B N 1
ATOM 1074 C CA . ALA B 1 64 ? 4.156 4.695 7.023 1 98.81 64 ALA B CA 1
ATOM 1075 C C . ALA B 1 64 ? 5.293 3.684 6.891 1 98.81 64 ALA B C 1
ATOM 1077 O O . ALA B 1 64 ? 5.785 3.432 5.789 1 98.81 64 ALA B O 1
ATOM 1078 N N . GLU B 1 65 ? 5.727 3.127 7.992 1 98.88 65 GLU B N 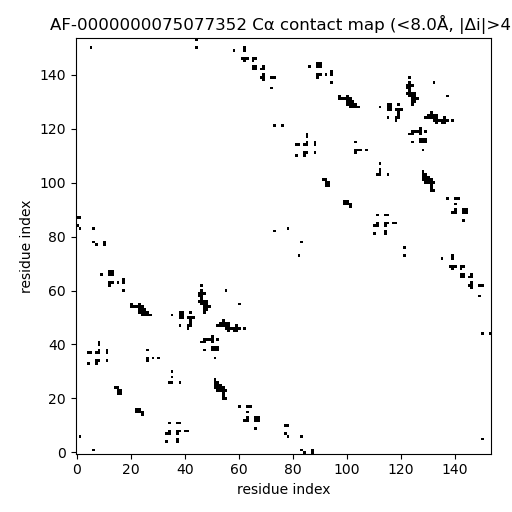1
ATOM 1079 C CA . GLU B 1 65 ? 6.766 2.102 7.965 1 98.88 65 GLU B CA 1
ATOM 1080 C C . GLU B 1 65 ? 6.316 0.885 7.156 1 98.88 65 GLU B C 1
ATOM 1082 O O . GLU B 1 65 ? 7.082 0.355 6.348 1 98.88 65 GLU B O 1
ATOM 1087 N N . HIS B 1 66 ? 5.109 0.463 7.363 1 98.81 66 HIS B N 1
ATOM 1088 C CA . HIS B 1 66 ? 4.574 -0.655 6.598 1 98.81 66 HIS B CA 1
ATOM 1089 C C . HIS B 1 66 ? 4.441 -0.296 5.121 1 98.81 66 HIS B C 1
ATOM 1091 O O . HIS B 1 66 ? 4.84 -1.073 4.25 1 98.81 66 HIS B O 1
ATOM 1097 N N . ALA B 1 67 ? 3.902 0.884 4.863 1 98.75 67 ALA B N 1
ATOM 1098 C CA . ALA B 1 67 ? 3.721 1.328 3.482 1 98.75 67 ALA B CA 1
ATOM 1099 C C . ALA B 1 67 ? 5.055 1.394 2.748 1 98.75 67 ALA B C 1
ATOM 1101 O O . ALA B 1 67 ? 5.184 0.881 1.633 1 98.75 67 ALA B O 1
ATOM 1102 N N . GLN B 1 68 ? 6.059 1.974 3.35 1 98.62 68 GLN B N 1
ATOM 1103 C CA . GLN B 1 68 ? 7.344 2.184 2.697 1 98.62 68 GLN B CA 1
ATOM 1104 C C . GLN B 1 68 ? 8.117 0.875 2.57 1 98.62 68 GLN B C 1
ATOM 1106 O O . GLN B 1 68 ? 8.812 0.654 1.578 1 98.62 68 GLN B O 1
ATOM 1111 N N . ALA B 1 69 ? 7.992 0.031 3.5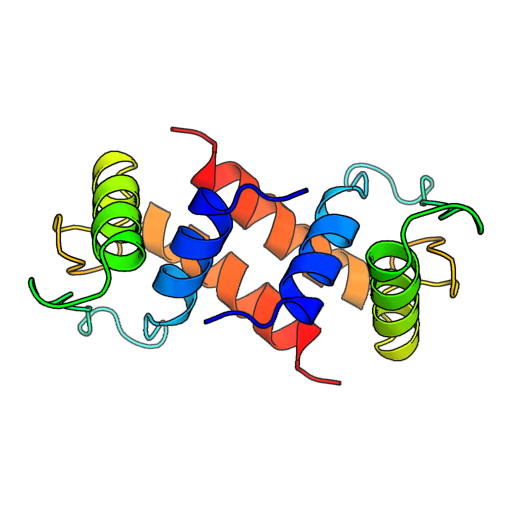78 1 98.62 69 ALA B N 1
ATOM 1112 C CA . ALA B 1 69 ? 8.648 -1.271 3.473 1 98.62 69 ALA B CA 1
ATOM 1113 C C . ALA B 1 69 ? 8.078 -2.078 2.311 1 98.62 69 ALA B C 1
ATOM 1115 O O . ALA B 1 69 ? 8.828 -2.668 1.528 1 98.62 69 ALA B O 1
ATOM 1116 N N . CYS B 1 70 ? 6.777 -2.078 2.193 1 98.69 70 CYS B N 1
ATOM 1117 C CA . CYS B 1 70 ? 6.141 -2.768 1.076 1 98.6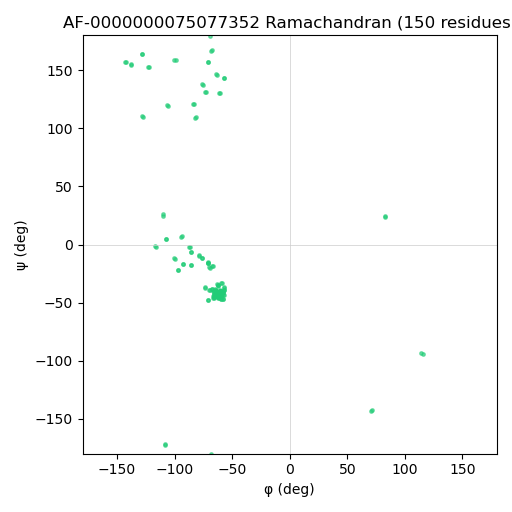9 70 CYS B CA 1
ATOM 1118 C C . CYS B 1 70 ? 6.566 -2.158 -0.254 1 98.69 70 CYS B C 1
ATOM 1120 O O . CYS B 1 70 ? 6.906 -2.881 -1.193 1 98.69 70 CYS B O 1
ATOM 1122 N N . HIS B 1 71 ? 6.547 -0.882 -0.304 1 98.25 71 HIS B N 1
ATOM 1123 C CA . HIS B 1 71 ? 6.926 -0.163 -1.515 1 98.25 71 HIS B CA 1
ATOM 1124 C C . HIS B 1 71 ? 8.352 -0.5 -1.929 1 98.25 71 HIS B C 1
ATOM 1126 O O . HIS B 1 71 ? 8.633 -0.706 -3.113 1 98.25 71 HIS B O 1
ATOM 1132 N N . ILE B 1 72 ? 9.258 -0.574 -0.991 1 98.06 72 ILE B N 1
ATOM 1133 C CA . ILE B 1 72 ? 10.656 -0.88 -1.247 1 98.06 72 ILE B CA 1
ATOM 1134 C C . ILE B 1 72 ? 10.781 -2.271 -1.863 1 98.06 72 ILE B C 1
ATOM 1136 O O . ILE B 1 72 ? 11.477 -2.457 -2.861 1 98.06 72 ILE B O 1
ATOM 1140 N N . ILE B 1 73 ? 10.055 -3.213 -1.311 1 98.06 73 ILE B N 1
ATOM 1141 C CA . ILE B 1 73 ? 10.117 -4.578 -1.822 1 98.06 73 ILE B CA 1
ATOM 1142 C C . ILE B 1 73 ? 9.586 -4.617 -3.254 1 98.06 73 ILE B C 1
ATOM 1144 O O . ILE B 1 73 ? 10.203 -5.227 -4.133 1 98.06 73 ILE B O 1
ATOM 1148 N N . LEU B 1 74 ? 8.469 -3.912 -3.486 1 98.12 74 LEU B N 1
ATOM 1149 C CA . LEU B 1 74 ? 7.797 -3.969 -4.781 1 98.12 74 LEU B CA 1
ATOM 1150 C C . LEU B 1 74 ? 8.617 -3.252 -5.848 1 98.12 74 LEU B C 1
ATOM 1152 O O . LEU B 1 74 ? 8.438 -3.496 -7.043 1 98.12 74 LEU B O 1
ATOM 1156 N N . THR B 1 75 ? 9.586 -2.441 -5.426 1 97.5 75 THR B N 1
ATOM 1157 C CA . THR B 1 75 ? 10.312 -1.648 -6.414 1 97.5 75 THR B CA 1
ATOM 1158 C C . THR B 1 75 ? 11.789 -2.039 -6.449 1 97.5 75 THR B C 1
ATOM 1160 O O . THR B 1 75 ? 12.586 -1.394 -7.125 1 97.5 75 THR B O 1
ATOM 1163 N N . SER B 1 76 ? 12.203 -2.973 -5.613 1 89 76 SER B N 1
ATOM 1164 C CA . SER B 1 76 ? 13.594 -3.414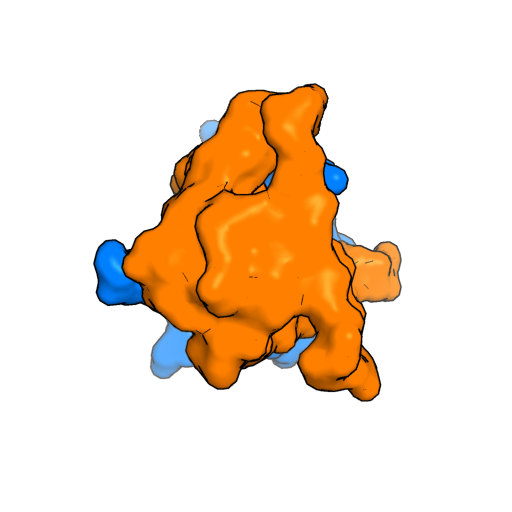 -5.527 1 89 76 SER B CA 1
ATOM 1165 C C . SER B 1 76 ? 13.961 -4.324 -6.695 1 89 76 SER B C 1
ATOM 1167 O O . SER B 1 76 ? 15.133 -4.625 -6.914 1 89 76 SER B O 1
ATOM 1169 N N . GLY B 1 77 ? 13.047 -4.836 -7.531 1 67.75 77 GLY B N 1
ATOM 1170 C CA . GLY B 1 77 ? 13.391 -5.703 -8.648 1 67.75 77 GLY B CA 1
ATOM 1171 C C . GLY B 1 77 ? 13.625 -4.945 -9.938 1 67.75 77 GLY B C 1
ATOM 1172 O O . GLY B 1 77 ? 13.18 -3.807 -10.086 1 67.75 77 GLY B O 1
#

pLDDT: mean 96.89, std 4.1, range [67.19, 98.88]

Foldseek 3Di:
DDDVLVVLLLVLLLPDDLVDQVDKDFADPPDDPSNLVSLLVCVVVVQAVDSRIHTGDPVVSVVSVVSNVVVCVVPVD/DDDVLVVLLLVLLLPDDLVDQVDKDFADPPDDPSNLVSLLVCVVVVQAVDSRIHTGDPVVSVVSVVSNVVVCVVPVD

Nearest PDB structures (foldseek):
  6k4y-assembly1_M  TM=4.736E-01  e=2.384E+00  Tequatrovirus T4
  2wlk-assembly1_A  TM=3.363E-01  e=7.053E+00  Paramagnetospirillum magnetotacticum
  6k4y-assembly1_M  TM=4.739E-01  e=2.384E+00  Tequatrovirus T4
  2wlk-assembly1_A  TM=3.361E-01  e=7.053E+00  Paramagnetospirillum magnetotacticum

Sequence (154 aa):
MLKQELVDELNILLHYNLTTTLEGIKIHKDADASVIDAVARLYQKGLVTQADGGYLTDLGRTAAEHAQACHIILTSGMLKQELVDELNILLHYNLTTTLEGIKIHKDADASVIDAVARLYQKGLVTQADGGYLTDLGRTAAEHAQACHIILTSG

Organism: Methylotuvimicrobium buryatense (NCBI:txid95641)